Protein AF-A0A953AIW4-F1 (afdb_monomer_lite)

Sequence (103 aa):
MHHPFDDPRGGFLVSHHGGPGALDWTIFALQLVLVLGVAWLAASTLAGVLARRRSPASAGADTAATADPLEMLRMRYARGEIGRDEYLQARADLGGAHDETAG

Secondary structure (DSSP, 8-state):
-------TTTT------S---HHHHHHHHHHHHHHHHHHHHHHHHHHHHHHHHS------TT-TT---HHHHHHHHHHHTSS-HHHHHHHHHHHHHHTTTT--

pLDDT: mean 70.09, std 16.32, range [41.22, 94.0]

Radius of gyration: 31.24 Å; chains: 1; bounding box: 56×20×112 Å

Structure (mmCIF, N/CA/C/O backbone):
data_AF-A0A953AIW4-F1
#
_entry.id   AF-A0A953AIW4-F1
#
loop_
_atom_site.group_PDB
_atom_site.id
_atom_site.type_symbol
_atom_site.label_atom_id
_atom_site.label_alt_id
_atom_site.label_comp_id
_atom_site.label_asym_id
_atom_site.label_entity_id
_atom_site.label_seq_id
_atom_site.pdbx_PDB_ins_code
_atom_site.Cartn_x
_atom_site.Cartn_y
_atom_site.Cartn_z
_atom_site.occupancy
_atom_site.B_iso_or_equiv
_atom_site.auth_seq_id
_atom_site.auth_comp_id
_atom_site.auth_asym_id
_atom_site.auth_atom_id
_atom_site.pdbx_PDB_model_num
ATOM 1 N N . MET A 1 1 ? 34.076 -4.299 -72.401 1.00 48.62 1 MET A N 1
ATOM 2 C CA . MET A 1 1 ? 33.769 -3.198 -71.465 1.00 48.62 1 MET A CA 1
ATOM 3 C C . MET A 1 1 ? 32.499 -3.576 -70.727 1.00 48.62 1 MET A C 1
ATOM 5 O O . MET A 1 1 ? 31.425 -3.508 -71.304 1.00 48.62 1 MET A O 1
ATOM 9 N N . HIS A 1 2 ? 32.649 -4.124 -69.525 1.00 56.69 2 HIS A N 1
ATOM 10 C CA . HIS A 1 2 ? 31.555 -4.588 -68.674 1.00 56.69 2 HIS A CA 1
ATOM 11 C C . HIS A 1 2 ? 31.520 -3.623 -67.488 1.00 56.69 2 HIS A C 1
ATOM 13 O O . HIS A 1 2 ? 32.544 -3.460 -66.829 1.00 56.69 2 HIS A O 1
ATOM 19 N N . HIS A 1 3 ? 30.406 -2.922 -67.287 1.00 60.06 3 HIS A N 1
ATOM 20 C CA . HIS A 1 3 ? 30.210 -2.096 -66.101 1.00 60.06 3 HIS A CA 1
ATOM 21 C C . HIS A 1 3 ? 29.869 -3.030 -64.935 1.00 60.06 3 HIS A C 1
ATOM 23 O O . HIS A 1 3 ? 28.823 -3.681 -65.002 1.00 60.06 3 HIS A O 1
ATOM 29 N N . PRO A 1 4 ? 30.705 -3.134 -63.885 1.00 64.44 4 PRO A N 1
ATOM 30 C CA . PRO A 1 4 ? 30.227 -3.657 -62.622 1.00 64.44 4 PRO A CA 1
ATOM 31 C C . PRO A 1 4 ? 29.218 -2.639 -62.096 1.00 64.44 4 PRO A C 1
ATOM 33 O O . PRO A 1 4 ? 29.555 -1.495 -61.799 1.00 64.44 4 PRO A O 1
ATOM 36 N N . PHE A 1 5 ? 27.952 -3.037 -62.083 1.00 62.44 5 PHE A N 1
ATOM 37 C CA . PHE A 1 5 ? 26.940 -2.361 -61.298 1.00 62.44 5 PHE A CA 1
ATOM 38 C C . PHE A 1 5 ? 27.371 -2.491 -59.836 1.00 62.44 5 PHE A C 1
ATOM 40 O O . PHE A 1 5 ? 27.212 -3.544 -59.225 1.00 62.44 5 PHE A O 1
ATOM 47 N N . ASP A 1 6 ? 27.981 -1.431 -59.307 1.00 61.50 6 ASP A N 1
ATOM 48 C CA . ASP A 1 6 ? 27.938 -1.133 -57.885 1.00 61.50 6 ASP A CA 1
ATOM 49 C C . ASP A 1 6 ? 26.461 -1.168 -57.480 1.00 61.50 6 ASP A C 1
ATOM 51 O O . ASP A 1 6 ? 25.673 -0.321 -57.900 1.00 61.50 6 ASP A O 1
ATOM 55 N N . ASP A 1 7 ? 26.067 -2.186 -56.722 1.00 64.06 7 ASP A N 1
ATOM 56 C CA . ASP A 1 7 ? 24.796 -2.215 -56.010 1.00 64.06 7 ASP A CA 1
ATOM 57 C C . ASP A 1 7 ? 25.003 -1.487 -54.668 1.00 64.06 7 ASP A C 1
ATOM 59 O O . ASP A 1 7 ? 25.444 -2.107 -53.698 1.00 64.06 7 ASP A O 1
ATOM 63 N N . PRO A 1 8 ? 24.644 -0.195 -54.516 1.00 60.44 8 PRO A N 1
ATOM 64 C CA . PRO A 1 8 ? 24.701 0.496 -53.223 1.00 60.44 8 PRO A CA 1
ATOM 65 C C . PRO A 1 8 ? 23.595 0.039 -52.251 1.00 60.44 8 PRO A C 1
ATOM 67 O O . PRO A 1 8 ? 23.275 0.736 -51.291 1.00 60.44 8 PRO A O 1
ATOM 70 N N . ARG A 1 9 ? 22.951 -1.108 -52.499 1.00 60.44 9 ARG A N 1
ATOM 71 C CA . ARG A 1 9 ? 21.804 -1.602 -51.720 1.00 60.44 9 ARG A CA 1
ATOM 72 C C . ARG A 1 9 ? 22.170 -2.684 -50.702 1.00 60.44 9 ARG A C 1
ATOM 74 O O . ARG A 1 9 ? 21.323 -3.072 -49.900 1.00 60.44 9 ARG A O 1
ATOM 81 N N . GLY A 1 10 ? 23.419 -3.146 -50.688 1.00 57.75 10 GLY A N 1
ATOM 82 C CA . GLY A 1 10 ? 23.920 -4.085 -49.686 1.00 57.75 10 GLY A CA 1
ATOM 83 C C . GLY A 1 10 ? 24.421 -3.360 -48.440 1.00 57.75 10 GLY A C 1
ATOM 84 O O . GLY A 1 10 ? 25.595 -3.017 -48.375 1.00 57.75 10 GLY A O 1
ATOM 85 N N . GLY A 1 11 ? 23.559 -3.132 -47.444 1.00 59.38 11 GLY A N 1
ATOM 86 C CA . GLY A 1 11 ? 24.054 -2.615 -46.163 1.00 59.38 11 GLY A CA 1
ATOM 87 C C . GLY A 1 11 ? 23.061 -2.101 -45.126 1.00 59.38 11 GLY A C 1
ATOM 88 O O . GLY A 1 11 ? 23.510 -1.572 -44.119 1.00 59.38 11 GLY A O 1
ATOM 89 N N . PHE A 1 12 ? 21.742 -2.263 -45.284 1.00 57.47 12 PHE A N 1
ATOM 90 C CA . PHE A 1 12 ? 20.780 -2.003 -44.194 1.00 57.47 12 PHE A CA 1
ATOM 91 C C . PHE A 1 12 ? 20.759 -3.138 -43.154 1.00 57.47 12 PHE A C 1
ATOM 93 O O . PHE A 1 12 ? 19.709 -3.556 -42.674 1.00 57.47 12 PHE A O 1
ATOM 100 N N . LEU A 1 13 ? 21.930 -3.644 -42.770 1.00 58.53 13 LEU A N 1
ATOM 101 C CA . LEU A 1 13 ? 22.053 -4.415 -41.541 1.00 58.53 13 LEU A CA 1
ATOM 102 C C . LEU A 1 13 ? 22.263 -3.410 -40.416 1.00 58.53 13 LEU A C 1
ATOM 104 O O . LEU A 1 13 ? 23.373 -3.208 -39.927 1.00 58.53 13 LEU A O 1
ATOM 108 N N . VAL A 1 14 ? 21.168 -2.753 -40.021 1.00 61.00 14 VAL A N 1
ATOM 109 C CA . VAL A 1 14 ? 21.103 -2.125 -38.705 1.00 61.00 14 VAL A CA 1
ATOM 110 C C . VAL A 1 14 ? 21.137 -3.267 -37.696 1.00 61.00 14 VAL A C 1
ATOM 112 O O . VAL A 1 14 ? 20.109 -3.794 -37.272 1.00 61.00 14 VAL A O 1
ATOM 115 N N . SER A 1 15 ? 22.356 -3.687 -37.371 1.00 58.09 15 SER A N 1
ATOM 116 C CA . SER A 1 15 ? 22.675 -4.600 -36.288 1.00 58.09 15 SER A CA 1
ATOM 117 C C . SER A 1 15 ? 22.328 -3.915 -34.969 1.00 58.09 15 SER A C 1
ATOM 119 O O . SER A 1 15 ? 23.207 -3.411 -34.270 1.00 58.09 15 SER A O 1
ATOM 121 N N . HIS A 1 16 ? 21.038 -3.873 -34.632 1.00 62.12 16 HIS A N 1
ATOM 122 C CA . HIS A 1 16 ? 20.560 -3.516 -33.303 1.00 62.12 16 HIS A CA 1
ATOM 123 C C . HIS A 1 16 ? 21.087 -4.572 -32.331 1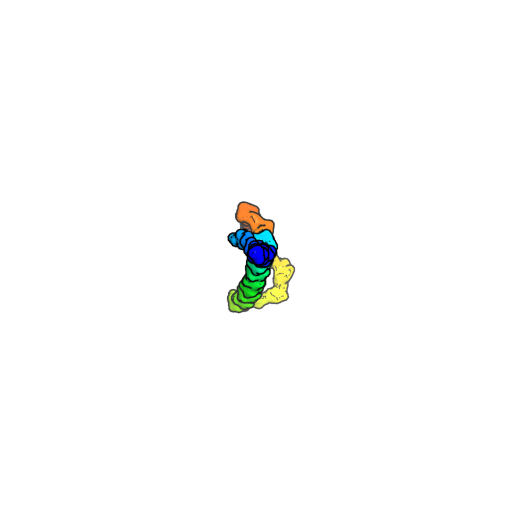.00 62.12 16 HIS A C 1
ATOM 125 O O . HIS A 1 16 ? 20.528 -5.659 -32.201 1.00 62.12 16 HIS A O 1
ATOM 131 N N . HIS A 1 17 ? 22.211 -4.274 -31.686 1.00 58.19 17 HIS A N 1
ATOM 132 C CA . HIS A 1 17 ? 22.773 -5.084 -30.616 1.00 58.19 17 HIS A CA 1
ATOM 133 C C . HIS A 1 17 ? 21.839 -5.029 -29.391 1.00 58.19 17 HIS A C 1
ATOM 135 O O . HIS A 1 17 ? 21.999 -4.201 -28.505 1.00 58.19 17 HIS A O 1
ATOM 141 N N . GLY A 1 18 ? 20.813 -5.884 -29.398 1.00 61.66 18 GLY A N 1
ATOM 142 C CA . GLY A 1 18 ? 20.623 -6.962 -28.422 1.00 61.66 18 GLY A CA 1
ATOM 143 C C . GLY A 1 18 ? 20.502 -6.648 -26.928 1.00 61.66 18 GLY A C 1
ATOM 144 O O . GLY A 1 18 ? 20.815 -7.530 -26.135 1.00 61.66 18 GLY A O 1
ATOM 145 N N . GLY A 1 19 ? 20.064 -5.459 -26.518 1.00 68.25 19 GLY A N 1
ATOM 146 C CA . GLY A 1 19 ? 19.700 -5.179 -25.125 1.00 68.25 19 GLY A CA 1
ATOM 147 C C . GLY A 1 19 ? 18.328 -4.511 -25.043 1.00 68.25 19 GLY A C 1
ATOM 148 O O . GLY A 1 19 ? 18.064 -3.645 -25.879 1.00 68.25 19 GLY A O 1
ATOM 149 N N . PRO A 1 20 ? 17.463 -4.868 -24.069 1.00 70.81 20 PRO A N 1
ATOM 150 C CA . PRO A 1 20 ? 16.265 -4.086 -23.790 1.00 70.81 20 PRO A CA 1
ATOM 151 C C . PRO A 1 20 ? 16.687 -2.635 -23.579 1.00 70.81 20 PRO A C 1
ATOM 153 O O . PRO A 1 20 ? 17.554 -2.351 -22.744 1.00 70.81 20 PRO A O 1
ATOM 156 N N . GLY A 1 21 ? 16.123 -1.728 -24.372 1.00 81.94 21 GLY A N 1
ATOM 157 C CA . GLY A 1 21 ? 16.440 -0.315 -24.260 1.00 81.94 21 GLY A CA 1
ATOM 158 C C . GLY A 1 21 ? 16.082 0.203 -22.868 1.00 81.94 21 GLY A C 1
ATOM 159 O O . GLY A 1 21 ? 15.277 -0.390 -22.148 1.00 81.94 21 GLY A O 1
ATOM 160 N N . ALA A 1 22 ? 16.625 1.358 -22.482 1.00 81.19 22 ALA A N 1
ATOM 161 C CA . ALA A 1 22 ? 16.206 2.026 -21.246 1.00 81.19 22 ALA A CA 1
ATOM 162 C C . ALA A 1 22 ? 14.673 2.219 -21.188 1.00 81.19 22 ALA A C 1
ATOM 164 O O . ALA A 1 22 ? 14.070 2.126 -20.120 1.00 81.19 22 ALA A O 1
ATOM 165 N N . LEU A 1 23 ? 14.032 2.407 -22.347 1.00 81.06 23 LEU A N 1
ATOM 166 C CA . LEU A 1 23 ? 12.575 2.447 -22.483 1.00 81.06 23 LEU A CA 1
ATOM 167 C C . LEU A 1 23 ? 11.906 1.108 -22.145 1.00 81.06 23 LEU A C 1
ATOM 169 O O . LEU A 1 23 ? 10.920 1.115 -21.415 1.00 81.06 23 LEU A O 1
ATOM 173 N N . ASP A 1 24 ? 12.455 -0.025 -22.588 1.00 85.19 24 ASP A N 1
ATOM 174 C CA . ASP A 1 24 ? 11.905 -1.353 -22.283 1.00 85.19 24 ASP A CA 1
ATOM 175 C C . ASP A 1 24 ? 11.963 -1.647 -20.782 1.00 85.19 24 ASP A C 1
ATOM 177 O O . ASP A 1 24 ? 10.987 -2.113 -20.197 1.00 85.19 24 ASP A O 1
ATOM 181 N N . TRP A 1 25 ? 13.073 -1.295 -20.126 1.00 88.25 25 TRP A N 1
ATOM 182 C CA . TRP A 1 25 ? 13.201 -1.391 -18.668 1.00 88.25 25 TRP A CA 1
ATOM 183 C C . TRP A 1 25 ? 12.224 -0.482 -17.931 1.00 88.25 25 TRP A C 1
ATOM 185 O O . TRP A 1 25 ? 11.661 -0.874 -16.909 1.00 88.25 25 TRP A O 1
ATOM 195 N N . THR A 1 26 ? 11.999 0.720 -18.457 1.00 89.56 26 THR A N 1
ATOM 196 C CA . THR A 1 26 ? 11.050 1.672 -17.871 1.00 89.56 26 THR A CA 1
ATOM 197 C C . THR A 1 26 ? 9.623 1.141 -17.966 1.00 89.56 26 THR A C 1
ATOM 199 O O . THR A 1 26 ? 8.896 1.144 -16.974 1.00 89.56 26 THR A O 1
ATOM 202 N N . ILE A 1 27 ? 9.234 0.631 -19.137 1.00 91.81 27 ILE A N 1
ATOM 203 C CA . ILE A 1 27 ? 7.921 0.020 -19.359 1.00 91.81 27 ILE A CA 1
ATOM 204 C C . ILE A 1 27 ? 7.758 -1.207 -18.462 1.00 91.81 27 ILE A C 1
ATOM 206 O O . ILE A 1 27 ? 6.732 -1.344 -17.800 1.00 91.81 27 ILE A O 1
ATOM 210 N N . PHE A 1 28 ? 8.778 -2.061 -18.371 1.00 91.56 28 PHE A N 1
ATOM 211 C CA . PHE A 1 28 ? 8.766 -3.227 -17.493 1.00 91.56 28 PHE A CA 1
ATOM 212 C C . PHE A 1 28 ? 8.585 -2.841 -16.019 1.00 91.56 28 PHE A C 1
ATOM 214 O O . PHE A 1 28 ? 7.729 -3.405 -15.339 1.00 91.56 28 PHE A O 1
ATOM 221 N N . ALA A 1 29 ? 9.334 -1.852 -15.527 1.00 90.69 29 ALA A N 1
ATOM 222 C CA . ALA A 1 29 ? 9.213 -1.365 -14.155 1.00 90.69 29 ALA A CA 1
ATOM 223 C C . ALA A 1 29 ? 7.819 -0.781 -13.879 1.00 90.69 29 ALA A C 1
ATOM 225 O O . ALA A 1 29 ? 7.207 -1.099 -12.859 1.00 90.69 29 ALA A O 1
ATOM 226 N N . LEU A 1 30 ? 7.284 0.017 -14.808 1.00 92.94 30 LEU A N 1
ATOM 227 C CA . LEU A 1 30 ? 5.938 0.578 -14.702 1.00 92.94 30 LEU A CA 1
ATOM 228 C C . LEU A 1 30 ? 4.874 -0.529 -14.667 1.00 92.94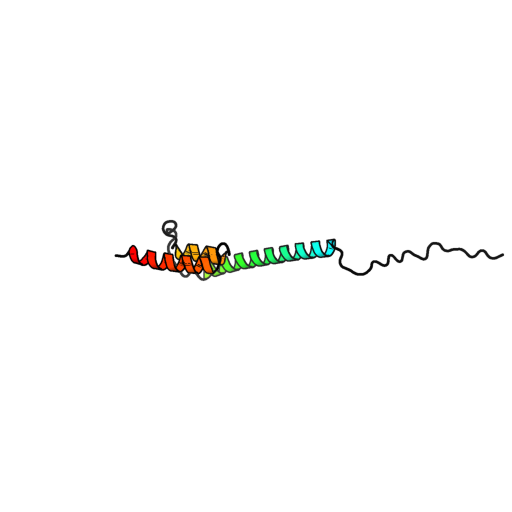 30 LEU A C 1
ATOM 230 O O . LEU A 1 30 ? 3.965 -0.496 -13.837 1.00 92.94 30 LEU A O 1
ATOM 234 N N . GLN A 1 31 ? 5.016 -1.538 -15.527 1.00 93.31 31 GLN A N 1
ATOM 235 C CA . GLN A 1 31 ? 4.122 -2.690 -15.588 1.00 93.31 31 GLN A CA 1
ATOM 236 C C . GLN A 1 31 ? 4.176 -3.507 -14.293 1.00 93.31 31 GLN A C 1
ATOM 238 O O . GLN A 1 31 ? 3.134 -3.910 -13.778 1.00 93.31 31 GLN A O 1
ATOM 243 N N . LEU A 1 32 ? 5.373 -3.715 -13.742 1.00 94.00 32 LEU A N 1
ATOM 244 C CA . LEU A 1 32 ? 5.577 -4.433 -12.490 1.00 94.00 32 LEU A CA 1
ATOM 245 C C . LEU A 1 32 ? 4.904 -3.703 -11.321 1.00 94.00 32 LEU A C 1
ATOM 247 O O . LEU A 1 32 ? 4.159 -4.326 -10.567 1.00 94.00 32 LEU A O 1
ATOM 251 N N . VAL A 1 33 ? 5.102 -2.385 -11.208 1.00 91.81 33 VAL A N 1
ATOM 252 C CA . 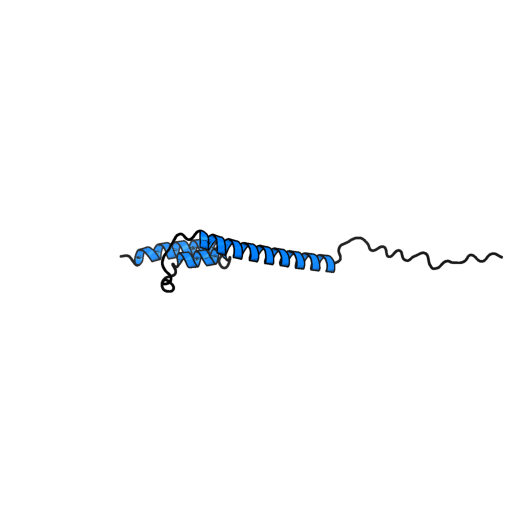VAL A 1 33 ? 4.450 -1.546 -10.188 1.00 91.81 33 VAL A CA 1
ATOM 253 C C . VAL A 1 33 ? 2.930 -1.594 -10.328 1.00 91.81 33 VAL A C 1
ATOM 255 O O . VAL A 1 33 ? 2.233 -1.744 -9.326 1.00 91.81 33 VAL A O 1
ATOM 258 N N . LEU A 1 34 ? 2.407 -1.529 -11.556 1.00 94.00 34 LEU A N 1
ATOM 259 C CA . LEU A 1 34 ? 0.971 -1.633 -11.810 1.00 94.00 34 LEU A CA 1
ATOM 260 C C . LEU A 1 34 ? 0.418 -2.988 -11.348 1.00 94.00 34 LEU A C 1
ATOM 262 O O . LEU A 1 34 ? -0.587 -3.030 -10.641 1.00 94.00 34 LEU A O 1
ATOM 266 N N . VAL A 1 35 ? 1.080 -4.092 -11.707 1.00 93.56 35 VAL A N 1
ATOM 267 C CA . VAL A 1 35 ? 0.659 -5.447 -11.316 1.00 93.56 35 VAL A CA 1
ATOM 268 C C . VAL A 1 35 ? 0.721 -5.622 -9.801 1.00 93.56 35 VAL A C 1
ATOM 270 O O . VAL A 1 35 ? -0.234 -6.126 -9.218 1.00 93.56 35 VAL A O 1
ATOM 273 N N . LEU A 1 36 ? 1.794 -5.165 -9.151 1.00 90.25 36 LEU A N 1
ATOM 274 C CA . LEU A 1 36 ? 1.925 -5.178 -7.691 1.00 90.25 36 LEU A CA 1
ATOM 275 C C . LEU A 1 36 ? 0.823 -4.356 -7.020 1.00 90.25 36 LEU A C 1
ATOM 277 O O . LEU A 1 36 ? 0.211 -4.829 -6.067 1.00 90.25 36 LEU A O 1
ATOM 281 N N . GLY A 1 37 ? 0.528 -3.162 -7.537 1.00 88.88 37 GLY A N 1
ATOM 282 C CA . GLY A 1 37 ? -0.532 -2.298 -7.021 1.00 88.88 37 GLY A CA 1
ATOM 283 C C . GLY A 1 37 ? -1.915 -2.937 -7.145 1.00 88.88 37 GLY A C 1
ATOM 284 O O . GLY A 1 37 ? -2.671 -2.969 -6.174 1.00 88.88 37 GLY A O 1
ATOM 285 N N . VAL A 1 38 ? -2.232 -3.512 -8.308 1.00 88.94 38 VAL A N 1
ATOM 286 C CA . VAL A 1 38 ? -3.502 -4.219 -8.539 1.00 88.94 38 VAL A CA 1
ATOM 287 C C . VAL A 1 38 ? -3.594 -5.479 -7.682 1.00 88.94 38 VAL A C 1
ATOM 289 O O . VAL A 1 38 ? -4.632 -5.714 -7.070 1.00 88.94 38 VAL A O 1
ATOM 292 N N . ALA A 1 39 ? -2.524 -6.270 -7.586 1.00 85.62 39 ALA A N 1
ATOM 293 C CA . ALA A 1 39 ? -2.483 -7.462 -6.745 1.00 85.62 39 ALA A CA 1
ATOM 294 C C . ALA A 1 39 ? -2.652 -7.109 -5.263 1.00 85.62 39 ALA A C 1
ATOM 296 O O . ALA A 1 39 ? -3.399 -7.782 -4.558 1.00 85.62 39 ALA A O 1
ATOM 297 N N . TRP A 1 40 ? -2.023 -6.028 -4.797 1.00 86.56 40 TRP A N 1
ATOM 298 C CA . TRP A 1 40 ? -2.175 -5.535 -3.431 1.00 86.56 40 TRP A CA 1
ATOM 299 C C . TRP A 1 40 ? -3.591 -5.011 -3.160 1.00 86.56 40 TRP A C 1
ATOM 301 O O . TRP A 1 40 ? -4.160 -5.310 -2.113 1.00 86.56 40 TRP A O 1
ATOM 311 N N . LEU A 1 41 ? -4.209 -4.305 -4.113 1.00 77.00 41 LEU A N 1
ATOM 312 C CA . LEU A 1 41 ? -5.597 -3.844 -4.009 1.00 77.00 41 LEU A CA 1
ATOM 313 C C . LEU A 1 41 ? -6.603 -5.010 -4.041 1.00 77.00 41 LEU A C 1
ATOM 315 O O . LEU A 1 41 ? -7.564 -5.049 -3.273 1.00 77.00 41 LEU A O 1
ATOM 319 N N . ALA A 1 42 ? -6.374 -6.001 -4.898 1.00 82.19 42 ALA A N 1
ATOM 320 C CA . ALA A 1 42 ? -7.171 -7.221 -4.940 1.00 82.19 42 ALA A CA 1
ATOM 321 C C . ALA A 1 42 ? -7.017 -8.016 -3.635 1.00 82.19 42 ALA A C 1
ATOM 323 O O . ALA A 1 42 ? -8.007 -8.447 -3.050 1.00 82.19 42 ALA A O 1
ATOM 324 N N . ALA A 1 43 ? -5.793 -8.153 -3.123 1.00 79.38 43 ALA A N 1
ATOM 325 C CA . ALA A 1 43 ? -5.531 -8.815 -1.853 1.00 79.38 43 ALA A CA 1
ATOM 326 C C . ALA A 1 43 ? -6.155 -8.059 -0.672 1.00 79.38 43 ALA A C 1
ATOM 328 O O . ALA A 1 43 ? -6.725 -8.696 0.206 1.00 79.38 43 ALA A O 1
ATOM 329 N N . SER A 1 44 ? -6.107 -6.724 -0.649 1.00 73.62 44 SER A N 1
ATOM 330 C CA . SER A 1 44 ? -6.688 -5.919 0.431 1.00 73.62 44 SER A CA 1
ATOM 331 C C . SER A 1 44 ? -8.216 -5.936 0.415 1.00 73.62 44 SER A C 1
ATOM 333 O O . SER A 1 44 ? -8.835 -6.044 1.473 1.00 73.62 44 SER A O 1
ATOM 335 N N . THR A 1 45 ? -8.843 -5.928 -0.764 1.00 74.12 45 THR A N 1
ATOM 336 C CA . THR A 1 45 ? -10.300 -6.094 -0.890 1.00 74.12 45 THR A CA 1
ATOM 337 C C . THR A 1 45 ? -10.742 -7.497 -0.472 1.00 74.12 45 THR A C 1
ATOM 339 O O . THR A 1 45 ? -11.688 -7.629 0.307 1.00 74.12 45 THR A O 1
ATOM 342 N N . LEU A 1 46 ? -10.027 -8.550 -0.884 1.00 64.94 46 LEU A N 1
ATOM 343 C CA . LEU A 1 46 ? -10.330 -9.923 -0.465 1.00 64.94 46 LEU A CA 1
ATOM 344 C C . LEU A 1 46 ? -10.075 -10.143 1.032 1.00 64.94 46 LEU A C 1
ATOM 346 O O . LEU A 1 46 ? -10.904 -10.744 1.715 1.00 64.94 46 LEU A O 1
ATOM 350 N N . ALA A 1 47 ? -8.969 -9.619 1.563 1.00 60.44 47 ALA A N 1
ATOM 351 C CA . ALA A 1 47 ? -8.644 -9.674 2.985 1.00 60.44 47 ALA A CA 1
ATOM 352 C C . ALA A 1 47 ? -9.646 -8.869 3.821 1.00 60.44 47 ALA A C 1
ATOM 354 O O . ALA A 1 47 ? -10.051 -9.337 4.880 1.00 60.44 47 ALA A O 1
ATOM 355 N N . GLY A 1 48 ? -10.119 -7.720 3.333 1.00 57.19 48 GLY A N 1
ATOM 356 C CA . GLY A 1 48 ? -11.165 -6.924 3.977 1.00 57.19 48 GLY A CA 1
ATOM 357 C C . GLY A 1 48 ? -12.519 -7.640 4.019 1.00 57.19 48 GLY A C 1
ATOM 358 O O . GLY A 1 48 ? -13.212 -7.599 5.035 1.00 57.19 48 GLY A O 1
ATOM 359 N N . VAL A 1 49 ? -12.886 -8.363 2.956 1.00 57.06 49 VAL A N 1
ATOM 360 C CA . VAL A 1 49 ? -14.110 -9.1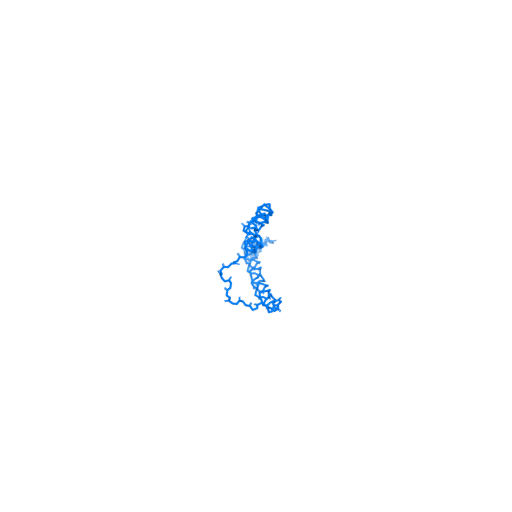86 2.929 1.00 57.06 49 VAL A CA 1
ATOM 361 C C . VAL A 1 49 ? -13.976 -10.418 3.829 1.00 57.06 49 VAL A C 1
ATOM 363 O O . VAL A 1 49 ? -14.932 -10.784 4.514 1.00 57.06 49 VAL A O 1
ATOM 366 N N . LEU A 1 50 ? -12.800 -11.048 3.883 1.00 50.06 50 LEU A N 1
ATOM 367 C CA . LEU A 1 50 ? -12.563 -12.217 4.732 1.00 50.06 50 LEU A CA 1
ATOM 368 C C . LEU A 1 50 ? -12.406 -11.844 6.216 1.00 50.06 50 LEU A C 1
ATOM 370 O O . LEU A 1 50 ? -12.843 -12.606 7.075 1.00 50.06 50 LEU A O 1
ATOM 374 N N . ALA A 1 51 ? -11.870 -10.660 6.522 1.00 51.28 51 ALA A N 1
ATOM 375 C CA . ALA A 1 51 ? -11.851 -10.078 7.863 1.00 51.28 51 ALA A CA 1
ATOM 376 C C . ALA A 1 51 ? -13.272 -9.761 8.351 1.00 51.28 51 ALA A C 1
ATOM 378 O O . ALA A 1 51 ? -13.615 -10.127 9.468 1.00 51.28 51 ALA A O 1
ATOM 379 N N . ARG A 1 52 ? -14.146 -9.220 7.486 1.00 50.94 52 ARG A N 1
ATOM 380 C CA . ARG A 1 52 ? -15.577 -9.035 7.802 1.00 50.94 52 ARG A CA 1
ATOM 381 C C . ARG A 1 52 ? -16.323 -10.350 8.037 1.00 50.94 52 ARG A C 1
ATOM 383 O O . ARG A 1 52 ? -17.252 -10.381 8.832 1.00 50.94 52 ARG A O 1
ATOM 390 N N . ARG A 1 53 ? -15.930 -11.440 7.367 1.00 50.28 53 ARG A N 1
ATOM 391 C CA . ARG A 1 53 ? -16.525 -12.779 7.567 1.00 50.28 53 ARG A CA 1
ATOM 392 C C . ARG A 1 53 ? -15.952 -13.530 8.773 1.00 50.28 53 ARG A C 1
ATOM 394 O O . ARG A 1 53 ? -16.602 -14.446 9.264 1.00 50.28 53 ARG A O 1
ATOM 401 N N . ARG A 1 54 ? -14.757 -13.157 9.245 1.00 46.25 54 ARG A N 1
ATOM 402 C CA . ARG A 1 54 ? -14.138 -13.663 10.482 1.00 46.25 54 ARG A CA 1
ATOM 403 C C . ARG A 1 54 ? -14.367 -12.763 11.694 1.00 46.25 54 ARG A C 1
ATOM 405 O O . ARG A 1 54 ? -13.825 -13.069 12.747 1.00 46.25 54 ARG A O 1
ATOM 412 N N . SER A 1 55 ? -15.175 -11.712 11.579 1.00 42.25 55 SER A N 1
ATOM 413 C CA . SER A 1 55 ? -15.834 -11.112 12.735 1.00 42.25 55 SER A CA 1
ATOM 414 C C . SER A 1 55 ? -17.061 -11.966 13.072 1.00 42.25 55 SER A C 1
ATOM 416 O O . SER A 1 55 ? -18.110 -11.774 12.451 1.00 42.25 55 SER A O 1
ATOM 418 N N . PRO A 1 56 ? -16.989 -12.928 14.014 1.00 41.72 56 PRO A N 1
ATOM 419 C CA . PRO A 1 56 ? -18.205 -13.329 14.692 1.00 41.72 56 PRO A CA 1
ATOM 420 C C . PRO A 1 56 ? -18.708 -12.078 15.412 1.00 41.72 56 PRO A C 1
ATOM 422 O O . PRO A 1 56 ? -17.935 -11.409 16.086 1.00 41.72 56 PRO A O 1
ATOM 425 N N . ALA A 1 57 ? -19.969 -11.732 15.175 1.00 47.75 57 ALA A N 1
ATOM 426 C CA . ALA A 1 57 ? -20.814 -10.921 16.041 1.00 47.75 57 ALA A CA 1
ATOM 427 C C . ALA A 1 57 ? -20.110 -10.255 17.245 1.00 47.75 57 ALA A C 1
ATOM 429 O O . ALA A 1 57 ? -20.211 -10.731 18.371 1.00 47.75 57 ALA A O 1
ATOM 430 N N . SER A 1 58 ? -19.475 -9.109 17.016 1.00 44.16 58 SER A N 1
ATOM 431 C CA . SER A 1 58 ? -19.420 -8.067 18.034 1.00 44.16 58 SER A CA 1
ATOM 432 C C . SER A 1 58 ? -20.459 -7.047 17.613 1.00 44.16 58 SER A C 1
ATOM 434 O O . SER A 1 58 ? -20.217 -6.183 16.773 1.00 44.16 58 SER A O 1
ATOM 436 N N . ALA A 1 59 ? -21.671 -7.241 18.125 1.00 46.12 59 ALA A N 1
ATOM 437 C CA . ALA A 1 59 ? -22.662 -6.187 18.198 1.00 46.12 59 ALA A CA 1
ATOM 438 C C . ALA A 1 59 ? -21.985 -4.941 18.791 1.00 46.12 59 ALA A C 1
ATOM 440 O O . ALA A 1 59 ? -21.418 -5.014 19.878 1.00 46.12 59 ALA A O 1
ATOM 441 N N . GLY A 1 60 ? -21.980 -3.833 18.057 1.00 41.69 60 GLY A N 1
ATOM 442 C CA . GLY A 1 60 ? -21.309 -2.623 18.522 1.00 41.69 60 GLY A CA 1
ATOM 443 C C . GLY A 1 60 ? -20.995 -1.660 17.395 1.00 41.69 60 GLY A C 1
ATOM 444 O O . GLY A 1 60 ? -19.841 -1.321 17.164 1.00 41.69 60 GLY A O 1
ATOM 445 N N . ALA A 1 61 ? -22.030 -1.191 16.708 1.00 44.59 61 ALA A N 1
ATOM 446 C CA . ALA A 1 61 ? -21.947 -0.017 15.848 1.00 44.59 61 ALA A CA 1
ATOM 447 C C . ALA A 1 61 ? -21.821 1.304 16.654 1.00 44.59 61 ALA A C 1
ATOM 449 O O . ALA A 1 61 ? -22.145 2.355 16.118 1.00 44.59 61 ALA A O 1
ATOM 450 N N . ASP A 1 62 ? -21.328 1.270 17.903 1.00 43.22 62 ASP A N 1
ATOM 451 C CA . ASP A 1 62 ? -21.367 2.406 18.843 1.00 43.22 62 ASP A CA 1
ATOM 452 C C . ASP A 1 62 ? -20.018 2.770 19.503 1.00 43.22 62 ASP A C 1
ATOM 454 O O . ASP A 1 62 ? -19.965 3.691 20.315 1.00 43.22 62 ASP A O 1
ATOM 458 N N . THR A 1 63 ? -18.891 2.141 19.148 1.00 45.06 63 THR A N 1
ATOM 459 C CA . THR A 1 63 ? -17.583 2.431 19.788 1.00 45.06 63 THR A CA 1
ATOM 460 C C . THR A 1 63 ? -16.630 3.245 18.912 1.00 45.06 63 THR A C 1
ATOM 462 O O . THR A 1 63 ? -15.425 3.024 18.890 1.00 45.06 63 THR A O 1
ATOM 465 N N . ALA A 1 64 ? -17.142 4.283 18.249 1.00 44.88 64 ALA A N 1
ATOM 466 C CA . ALA A 1 64 ? -16.300 5.408 17.824 1.00 44.88 64 ALA A CA 1
ATOM 467 C C . ALA A 1 64 ? -15.763 6.233 19.024 1.00 44.88 64 ALA A C 1
ATOM 469 O O . ALA A 1 64 ? -15.027 7.195 18.828 1.00 44.88 64 ALA A O 1
ATOM 470 N N . ALA A 1 65 ? -16.115 5.861 20.263 1.00 47.91 65 ALA A N 1
ATOM 471 C CA . ALA A 1 65 ? -15.767 6.577 21.490 1.00 47.91 65 ALA A CA 1
ATOM 472 C C . ALA A 1 65 ? -14.605 5.970 22.306 1.00 47.91 65 ALA A C 1
ATOM 474 O O . ALA A 1 65 ? -14.189 6.579 23.290 1.00 47.91 65 ALA A O 1
ATOM 475 N N . THR A 1 66 ? -14.059 4.796 21.959 1.00 51.72 66 THR A N 1
ATOM 476 C CA . THR A 1 66 ? -12.951 4.190 22.736 1.00 51.72 66 THR A CA 1
ATOM 477 C C . THR A 1 66 ? -12.156 3.195 21.891 1.00 51.72 66 THR A C 1
ATOM 479 O O . THR A 1 66 ? -12.136 2.002 22.169 1.00 51.72 66 THR A O 1
ATOM 482 N N . ALA A 1 67 ? -11.535 3.654 20.802 1.00 58.66 67 ALA A N 1
ATOM 483 C CA . ALA A 1 67 ? -10.551 2.815 20.122 1.00 58.66 67 ALA A CA 1
ATOM 484 C C . ALA A 1 67 ? -9.419 2.505 21.116 1.00 58.66 67 ALA A C 1
ATOM 486 O O . ALA A 1 67 ? -8.811 3.432 21.653 1.00 58.66 67 ALA A O 1
ATOM 487 N N . ASP A 1 68 ? -9.173 1.222 21.386 1.00 74.12 68 ASP A N 1
ATOM 488 C CA . ASP A 1 68 ? -8.101 0.775 22.274 1.00 74.12 68 ASP A CA 1
ATOM 489 C C . ASP A 1 68 ? -6.758 1.335 21.755 1.00 74.12 68 ASP A C 1
ATOM 491 O O . ASP A 1 68 ? -6.404 1.110 20.587 1.00 74.12 68 ASP A O 1
ATOM 495 N N . PRO A 1 69 ? -5.999 2.097 22.569 1.00 79.19 69 PRO A N 1
ATOM 496 C CA . PRO A 1 69 ? -4.694 2.625 22.182 1.00 79.19 69 PRO A CA 1
ATOM 497 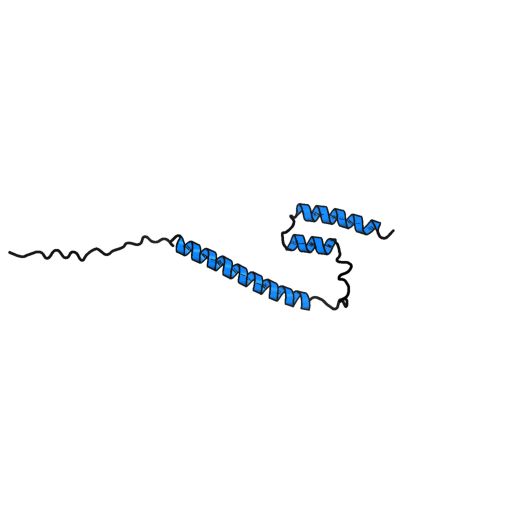C C . PRO A 1 69 ? -3.745 1.559 21.619 1.00 79.19 69 PRO A C 1
ATOM 499 O O . PRO A 1 69 ? -2.985 1.840 20.685 1.00 79.19 69 PRO A O 1
ATOM 502 N N . LEU A 1 70 ? -3.819 0.320 22.120 1.00 83.44 70 LEU A N 1
ATOM 503 C CA . LEU A 1 70 ? -3.018 -0.797 21.615 1.00 83.44 70 LEU A CA 1
ATOM 504 C C . LEU A 1 70 ? -3.443 -1.237 20.208 1.00 83.44 70 LEU A C 1
ATOM 506 O O . LEU A 1 70 ? -2.595 -1.603 19.387 1.00 83.44 70 LEU A O 1
ATOM 510 N N . GLU A 1 71 ? -4.737 -1.181 19.900 1.00 81.25 71 GLU A N 1
ATOM 511 C CA . GLU A 1 71 ? -5.272 -1.509 18.579 1.00 81.25 71 GLU A CA 1
ATOM 512 C C . GLU A 1 71 ? -4.841 -0.469 17.536 1.00 81.25 71 GLU A C 1
ATOM 514 O O . GLU A 1 71 ? -4.358 -0.829 16.455 1.00 81.25 71 GLU A O 1
ATOM 519 N N . MET A 1 72 ? -4.894 0.818 17.895 1.00 83.62 72 MET A N 1
ATOM 520 C CA . MET A 1 72 ? -4.361 1.897 17.058 1.00 83.62 72 MET A CA 1
ATOM 521 C C . MET A 1 72 ? -2.861 1.727 16.798 1.00 83.62 72 MET A C 1
ATOM 523 O O . MET A 1 72 ? -2.415 1.853 15.653 1.00 83.62 72 MET A O 1
ATOM 527 N N . LEU A 1 73 ? -2.081 1.378 17.824 1.00 85.25 73 LEU A N 1
ATOM 528 C CA . LEU A 1 73 ? -0.646 1.136 17.688 1.00 85.25 73 LEU A CA 1
ATOM 529 C C . LEU A 1 73 ? -0.350 -0.051 16.752 1.00 85.25 73 LEU A C 1
ATOM 531 O O . LEU A 1 73 ? 0.522 0.027 15.882 1.00 85.25 73 LEU A O 1
ATOM 535 N N . ARG A 1 74 ? -1.117 -1.142 16.871 1.00 83.38 74 ARG A N 1
ATOM 536 C CA . ARG A 1 74 ? -0.994 -2.327 16.009 1.00 83.38 74 ARG A CA 1
ATOM 537 C C . ARG A 1 74 ? -1.308 -2.014 14.548 1.00 83.38 74 ARG A C 1
ATOM 539 O O . ARG A 1 74 ? -0.607 -2.503 13.661 1.00 83.38 74 ARG A O 1
ATOM 546 N N . MET A 1 75 ? -2.327 -1.193 14.293 1.00 82.44 75 MET A N 1
ATOM 547 C CA . MET A 1 75 ? -2.666 -0.739 12.942 1.00 82.44 75 MET A CA 1
ATOM 548 C C . MET A 1 75 ? -1.530 0.062 12.301 1.00 82.44 75 MET A C 1
ATOM 550 O O . MET A 1 75 ? -1.221 -0.162 11.130 1.00 82.44 75 MET A O 1
ATOM 554 N N . ARG A 1 76 ? -0.891 0.961 13.058 1.00 81.44 76 ARG A N 1
ATOM 555 C CA . ARG A 1 76 ? 0.227 1.779 12.558 1.00 81.44 76 ARG A CA 1
ATOM 556 C C . ARG A 1 76 ? 1.446 0.928 12.206 1.00 81.44 76 ARG A C 1
ATOM 558 O O . ARG A 1 76 ? 2.017 1.102 11.132 1.00 81.44 76 ARG A O 1
ATOM 565 N N . TYR A 1 77 ? 1.783 -0.057 13.043 1.00 78.25 77 TYR A N 1
ATOM 566 C CA . TYR A 1 77 ? 2.860 -1.012 12.751 1.00 78.25 77 TYR A CA 1
ATOM 567 C C . TYR A 1 77 ? 2.556 -1.864 11.511 1.00 78.25 77 TYR A C 1
ATOM 569 O O . TYR A 1 77 ? 3.404 -2.016 10.638 1.00 78.25 77 TYR A O 1
ATOM 577 N N . ALA A 1 78 ? 1.324 -2.370 11.381 1.00 82.19 78 ALA A N 1
ATOM 578 C CA . ALA A 1 78 ? 0.915 -3.171 10.225 1.00 82.19 78 ALA A CA 1
ATOM 579 C C . ALA A 1 78 ? 0.938 -2.382 8.903 1.00 82.19 78 ALA A C 1
ATOM 581 O O . ALA A 1 78 ? 1.149 -2.967 7.841 1.00 82.19 78 ALA A O 1
ATOM 582 N N . ARG A 1 79 ? 0.731 -1.061 8.966 1.00 79.62 79 ARG A N 1
ATOM 583 C CA . ARG A 1 79 ? 0.850 -0.153 7.818 1.00 79.62 79 ARG A CA 1
ATOM 584 C C . ARG A 1 79 ? 2.301 0.246 7.516 1.00 79.62 79 ARG A C 1
ATOM 586 O O . ARG A 1 79 ? 2.560 0.782 6.445 1.00 79.62 79 ARG A O 1
ATOM 593 N N . GLY A 1 80 ? 3.232 -0.018 8.434 1.00 82.69 80 GLY A N 1
ATOM 594 C CA . GLY A 1 80 ? 4.629 0.409 8.333 1.00 82.69 80 GLY A CA 1
ATOM 595 C C . GLY A 1 80 ? 4.847 1.894 8.637 1.00 82.69 80 GLY A C 1
ATOM 596 O O . GLY A 1 80 ? 5.867 2.443 8.239 1.00 82.69 80 GLY A O 1
ATOM 597 N N . GLU A 1 81 ? 3.902 2.550 9.321 1.00 84.81 81 GLU A N 1
ATOM 598 C CA . GLU A 1 81 ? 4.046 3.950 9.757 1.00 84.81 81 GLU A CA 1
ATOM 599 C C . GLU A 1 81 ? 5.012 4.093 10.941 1.00 84.81 81 GLU A C 1
ATOM 601 O O . GLU A 1 81 ? 5.572 5.166 11.140 1.00 84.81 81 GLU A O 1
ATOM 606 N N . ILE A 1 82 ? 5.207 3.017 11.710 1.00 80.25 82 ILE A N 1
ATOM 607 C CA . ILE A 1 82 ? 6.136 2.955 12.843 1.00 80.25 82 ILE A CA 1
ATOM 608 C C . ILE A 1 82 ? 7.054 1.742 12.718 1.00 80.25 82 ILE A C 1
ATOM 610 O O . ILE A 1 82 ? 6.657 0.681 12.221 1.00 80.25 82 ILE A O 1
ATOM 614 N N . GLY A 1 83 ? 8.287 1.901 13.195 1.00 77.75 83 GLY A N 1
ATOM 615 C CA . GLY A 1 83 ? 9.275 0.827 13.236 1.00 77.75 83 GLY A CA 1
ATOM 616 C C . GLY A 1 83 ? 8.981 -0.208 14.326 1.00 77.75 83 GLY A C 1
ATOM 617 O O . GLY A 1 83 ? 8.182 0.010 15.235 1.00 77.75 83 GLY A O 1
ATOM 618 N N . ARG A 1 84 ? 9.670 -1.355 14.268 1.00 79.81 84 ARG A N 1
ATOM 619 C CA . ARG A 1 84 ? 9.543 -2.421 15.278 1.00 79.81 84 ARG A CA 1
ATOM 620 C C . ARG A 1 84 ? 9.916 -1.941 16.682 1.00 79.81 84 ARG A C 1
ATOM 622 O O . ARG A 1 84 ? 9.234 -2.297 17.638 1.00 79.81 84 ARG A O 1
ATOM 629 N N . ASP A 1 85 ? 10.983 -1.161 16.800 1.00 85.75 85 ASP A N 1
ATOM 630 C CA . ASP A 1 85 ? 11.493 -0.716 18.100 1.00 85.75 85 ASP A CA 1
ATOM 631 C C . ASP A 1 85 ? 10.540 0.301 18.745 1.00 85.75 85 ASP A C 1
ATOM 633 O O . ASP A 1 85 ? 10.206 0.182 19.921 1.00 85.75 85 ASP A O 1
ATOM 637 N N . GLU A 1 86 ? 9.992 1.212 17.939 1.00 82.75 86 GLU A N 1
ATOM 638 C CA . GLU A 1 86 ? 8.953 2.166 18.341 1.00 82.75 86 GLU A CA 1
ATOM 639 C C . GLU A 1 86 ? 7.652 1.462 18.759 1.00 82.75 86 GLU A C 1
ATOM 641 O O . GLU A 1 86 ? 7.054 1.802 19.779 1.00 82.75 86 GLU A O 1
ATOM 646 N N . TYR A 1 87 ? 7.245 0.420 18.027 1.00 88.12 87 TYR A N 1
ATOM 647 C CA 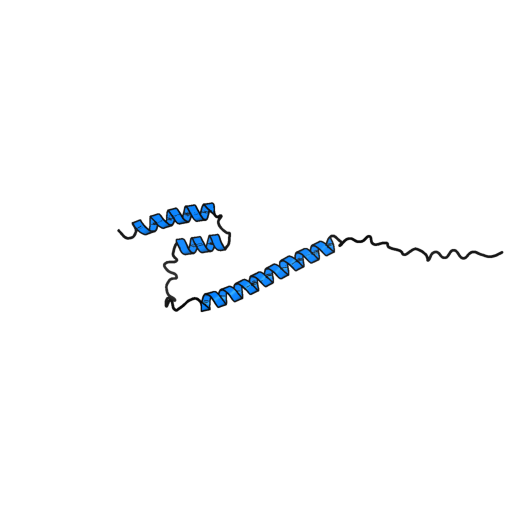. TYR A 1 87 ? 6.093 -0.407 18.388 1.00 88.12 87 TYR A CA 1
ATOM 648 C C . TYR A 1 87 ? 6.279 -1.113 19.739 1.00 88.12 87 TYR A C 1
ATOM 650 O O . TYR A 1 87 ? 5.351 -1.155 20.545 1.00 88.12 87 TYR A O 1
ATOM 658 N N . LEU A 1 88 ? 7.460 -1.684 19.996 1.00 86.44 88 LEU A N 1
ATOM 659 C CA . LEU A 1 88 ? 7.739 -2.382 21.253 1.00 86.44 88 LEU A CA 1
ATOM 660 C C . LEU A 1 88 ? 7.768 -1.424 22.445 1.00 86.44 88 LEU A C 1
ATOM 662 O O . LEU A 1 88 ? 7.203 -1.760 23.485 1.00 86.44 88 LEU A O 1
ATOM 666 N N . GLN A 1 89 ? 8.363 -0.243 22.269 1.00 87.00 89 GLN A N 1
ATOM 667 C CA . GLN A 1 89 ? 8.394 0.803 23.287 1.00 87.00 89 GLN A CA 1
ATOM 668 C C . GLN A 1 89 ? 6.975 1.274 23.633 1.00 87.00 89 GLN A C 1
ATOM 670 O O . GLN A 1 89 ? 6.530 1.125 24.768 1.00 87.00 89 GLN A O 1
ATOM 675 N N . ALA A 1 90 ? 6.208 1.718 22.634 1.00 85.81 90 ALA A N 1
ATOM 676 C CA . ALA A 1 90 ? 4.853 2.220 22.847 1.00 85.81 90 ALA A CA 1
ATOM 677 C C . ALA A 1 90 ? 3.893 1.145 23.387 1.00 85.81 90 ALA A C 1
ATOM 679 O O . ALA A 1 90 ? 2.979 1.451 24.148 1.00 85.81 90 ALA A O 1
ATOM 680 N N . ARG A 1 91 ? 4.091 -0.133 23.034 1.00 87.31 91 ARG A N 1
ATOM 681 C CA . ARG A 1 91 ? 3.300 -1.241 23.587 1.00 87.31 91 ARG A CA 1
ATOM 682 C C . ARG A 1 91 ? 3.573 -1.450 25.077 1.00 87.31 91 ARG A C 1
ATOM 684 O O . ARG A 1 91 ? 2.634 -1.762 25.806 1.00 87.31 91 ARG A O 1
ATOM 691 N N . ALA A 1 92 ? 4.828 -1.336 25.510 1.00 86.75 92 ALA A N 1
ATOM 692 C CA . ALA A 1 92 ? 5.186 -1.447 26.921 1.00 86.75 92 ALA A CA 1
ATOM 693 C C . ALA A 1 92 ? 4.596 -0.279 27.725 1.00 86.75 92 ALA A C 1
ATOM 695 O O . ALA A 1 92 ? 3.979 -0.504 28.764 1.00 86.75 92 ALA A O 1
ATOM 696 N N . ASP A 1 93 ? 4.697 0.935 27.183 1.00 85.50 93 ASP A N 1
ATOM 697 C CA . ASP A 1 93 ? 4.190 2.153 27.818 1.00 85.50 93 ASP A CA 1
ATOM 698 C C . ASP A 1 93 ? 2.656 2.115 27.974 1.00 85.50 93 ASP A C 1
ATOM 700 O O . ASP A 1 93 ? 2.117 2.394 29.045 1.00 85.50 93 ASP A O 1
ATOM 704 N N . LEU A 1 94 ? 1.934 1.692 26.928 1.00 84.56 94 LEU A N 1
ATOM 705 C CA . LEU A 1 94 ? 0.471 1.566 26.954 1.00 84.56 94 LEU A CA 1
ATOM 706 C C . LEU A 1 94 ? -0.023 0.393 27.811 1.00 84.56 94 LEU A C 1
ATOM 708 O O . LEU A 1 94 ? -1.097 0.484 28.402 1.00 84.56 94 LEU A O 1
ATOM 712 N N . GLY A 1 95 ? 0.751 -0.693 27.894 1.00 76.50 95 GLY A N 1
ATOM 713 C CA . GLY A 1 95 ? 0.453 -1.817 28.781 1.00 76.50 95 GLY A CA 1
ATOM 714 C C . GLY A 1 95 ? 0.487 -1.426 30.260 1.00 76.50 95 GLY A C 1
ATOM 715 O O . GLY A 1 95 ? -0.335 -1.919 31.018 1.00 76.50 95 GLY A O 1
ATOM 716 N N . GLY A 1 96 ? 1.376 -0.505 30.653 1.00 66.31 96 GLY A N 1
ATOM 717 C CA . GLY A 1 96 ? 1.431 0.023 32.021 1.00 66.31 96 GLY A CA 1
ATOM 718 C C . GLY A 1 96 ? 0.349 1.063 32.337 1.00 66.31 96 GLY A C 1
ATOM 719 O O . GLY A 1 96 ? -0.138 1.118 33.460 1.00 66.31 96 GLY A O 1
ATOM 720 N N . ALA A 1 97 ? -0.076 1.863 31.353 1.00 58.94 97 ALA A N 1
ATOM 721 C CA . ALA A 1 97 ? -1.100 2.898 31.546 1.00 58.94 97 ALA A CA 1
ATOM 722 C C . ALA A 1 97 ? -2.529 2.341 31.723 1.00 58.94 97 ALA A C 1
ATOM 724 O O . ALA A 1 97 ? -3.375 2.987 32.345 1.00 58.94 97 ALA A O 1
ATOM 725 N N . HIS A 1 98 ? -2.817 1.148 31.188 1.00 56.25 98 HIS A N 1
ATOM 726 C CA . HIS A 1 98 ? -4.132 0.515 31.334 1.00 56.25 98 HIS A CA 1
ATOM 727 C C . HIS A 1 98 ? -4.384 0.008 32.771 1.00 56.25 98 HIS A C 1
ATOM 729 O O . HIS A 1 98 ? -5.534 -0.019 33.213 1.00 56.25 98 HIS A O 1
ATOM 735 N N . ASP A 1 99 ? -3.333 -0.325 33.523 1.00 55.88 99 ASP A N 1
ATOM 736 C CA . ASP A 1 99 ? -3.455 -0.813 34.903 1.00 55.88 99 ASP A CA 1
ATOM 737 C C . ASP A 1 99 ? -3.761 0.316 35.912 1.00 55.88 99 ASP A C 1
ATOM 739 O O . ASP A 1 99 ? -4.347 0.065 36.963 1.00 55.88 99 ASP A O 1
ATOM 743 N N . GLU A 1 100 ? -3.441 1.576 35.589 1.00 54.72 100 GLU A N 1
ATOM 744 C CA . GLU A 1 100 ? -3.606 2.725 36.500 1.00 54.72 100 GLU A CA 1
ATOM 745 C C . GLU A 1 100 ? -5.021 3.339 36.483 1.00 54.72 100 GLU A C 1
ATOM 747 O O . GLU A 1 100 ? -5.400 4.071 37.392 1.00 54.72 100 GLU A O 1
ATOM 752 N N . THR A 1 101 ? -5.846 3.016 35.482 1.00 50.62 101 THR A N 1
ATOM 753 C CA . THR A 1 101 ? -7.231 3.528 35.363 1.00 50.62 101 THR A CA 1
ATOM 754 C C . THR A 1 101 ? -8.299 2.569 35.904 1.00 50.62 101 THR A C 1
ATOM 756 O O . THR A 1 101 ? -9.491 2.860 35.805 1.00 50.62 101 THR A O 1
ATOM 759 N N . ALA A 1 102 ? -7.886 1.449 36.509 1.00 51.38 102 ALA A N 1
ATOM 760 C CA . ALA A 1 102 ? -8.764 0.440 37.113 1.00 51.38 102 ALA A CA 1
ATOM 761 C C . ALA A 1 102 ? -8.613 0.302 38.649 1.00 51.38 102 ALA A C 1
ATOM 763 O O . ALA A 1 102 ? -9.087 -0.689 39.210 1.00 51.38 102 ALA A O 1
ATOM 764 N N . GLY A 1 103 ? -7.958 1.266 39.314 1.00 41.22 103 GLY A N 1
ATOM 765 C CA . GLY A 1 103 ? -7.742 1.313 40.770 1.00 41.22 103 GLY A CA 1
ATOM 766 C C . GLY A 1 103 ? -8.639 2.303 41.500 1.00 41.22 103 GLY A C 1
ATOM 767 O O . GLY A 1 103 ? -8.772 3.444 41.008 1.00 41.22 103 GLY A O 1
#

Foldseek 3Di:
DDDPPPPPPPDPPPVPPDDQPPVNVVVVVVVVVVVVVVVVVVVVVVVVVVVVVPPDDPPPPPPPPCDQPLNVLVVCVVVVVDDPVRSVVVVVVSVVVVVVVVD